Protein AF-A0A562R9Q9-F1 (afdb_monomer_lite)

Organism: NCBI:txid1036180

InterPro domains:
  IPR025906 Putative motility protein [PF14070] (6-64)

Secondary structure (DSSP, 8-state):
--HHHHHHHHHHHHHHHHHHHHHHHHHHHHHHHHHHHHHHHHHTSPP-------TTTTS------

Sequence (65 aa):
MDAMSIARLSTTIAETGTRQEVSMAVLKKAMDAQATSAAALIQALPDIPAANLPAHLGNHVNTTA

pLDDT: mean 83.16, std 11.26, range [54.31, 97.0]

Radius of gyration: 29.83 Å; chains: 1; bounding box: 58×18×83 Å

Foldseek 3Di:
DPVVVVVVVVVVVVVVVVVVVVVVVVVVVVVVVVVVVVVVVVVPDDDPPPPPDPPCPPVDDPDDD

Structure (mmCIF, N/CA/C/O backbone):
data_AF-A0A562R9Q9-F1
#
_entry.id   AF-A0A562R9Q9-F1
#
loop_
_atom_site.group_PDB
_atom_site.id
_atom_site.type_symbol
_atom_site.label_atom_id
_atom_site.label_alt_id
_atom_site.label_comp_id
_atom_site.label_asym_id
_atom_site.label_entity_id
_atom_site.label_seq_id
_atom_site.pdbx_PDB_ins_code
_atom_site.Cartn_x
_atom_site.Cartn_y
_atom_site.Cartn_z
_atom_site.occupancy
_atom_site.B_iso_or_equiv
_atom_site.auth_seq_id
_atom_site.auth_comp_id
_atom_site.auth_asym_id
_atom_site.auth_atom_id
_atom_site.pdbx_PDB_model_num
ATOM 1 N N . MET A 1 1 ? 31.385 3.449 -35.518 1.00 56.19 1 MET A N 1
ATOM 2 C CA . MET A 1 1 ? 31.011 2.498 -34.450 1.00 56.19 1 MET A CA 1
ATOM 3 C C . MET A 1 1 ? 30.522 3.307 -33.246 1.00 56.19 1 MET A C 1
ATOM 5 O O . MET A 1 1 ? 31.143 3.280 -32.201 1.00 56.19 1 MET A O 1
ATOM 9 N N . ASP A 1 2 ? 29.454 4.091 -33.432 1.00 75.62 2 ASP A N 1
ATOM 10 C CA . ASP A 1 2 ? 29.047 5.143 -32.476 1.00 75.62 2 ASP A CA 1
ATOM 11 C C . ASP A 1 2 ? 27.513 5.207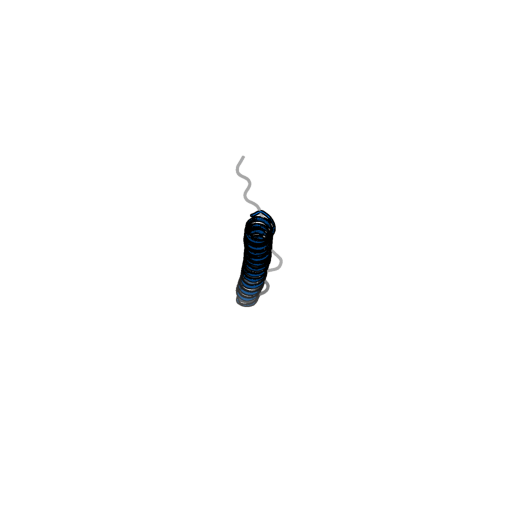 -32.355 1.00 75.62 2 ASP A C 1
ATOM 13 O O . ASP A 1 2 ? 26.955 5.036 -31.276 1.00 75.62 2 ASP A O 1
ATOM 17 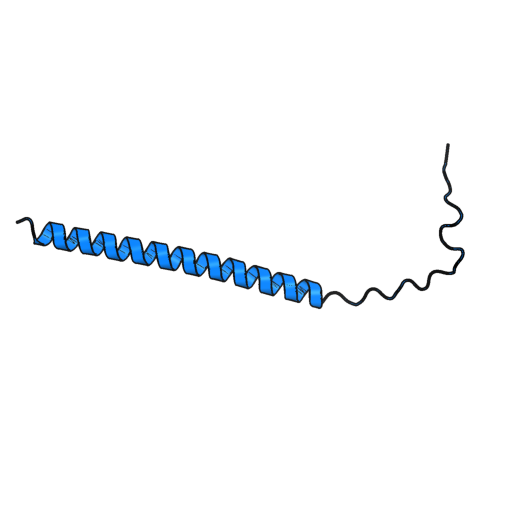N N . ALA A 1 3 ? 26.813 5.205 -33.499 1.00 79.19 3 ALA A N 1
ATOM 18 C CA . ALA A 1 3 ? 25.349 5.146 -33.562 1.00 79.19 3 ALA A CA 1
ATOM 19 C C . ALA A 1 3 ? 24.723 3.951 -32.809 1.00 79.19 3 ALA A C 1
ATOM 21 O O . ALA A 1 3 ? 23.689 4.103 -32.168 1.00 79.19 3 ALA A O 1
ATOM 22 N N . MET A 1 4 ? 25.359 2.772 -32.831 1.00 84.69 4 MET A N 1
ATOM 23 C CA . MET A 1 4 ? 24.877 1.600 -32.083 1.00 84.69 4 MET A CA 1
ATOM 24 C C . MET A 1 4 ? 25.078 1.740 -30.565 1.00 84.69 4 MET A C 1
ATOM 26 O O . MET A 1 4 ? 24.269 1.222 -29.799 1.00 84.69 4 MET A O 1
ATOM 30 N N . SER A 1 5 ? 26.128 2.439 -30.119 1.00 84.56 5 SER A N 1
ATOM 31 C CA . SER A 1 5 ? 26.341 2.732 -28.694 1.00 84.56 5 SER A CA 1
ATOM 32 C C . SER A 1 5 ? 25.363 3.789 -28.197 1.00 84.56 5 SER A C 1
ATOM 34 O O . SER A 1 5 ? 24.779 3.610 -27.131 1.00 84.56 5 SER A O 1
ATOM 36 N N . ILE A 1 6 ? 25.116 4.838 -28.990 1.00 85.88 6 ILE A N 1
ATOM 37 C CA . ILE A 1 6 ? 24.103 5.855 -28.683 1.00 85.88 6 ILE A CA 1
ATOM 38 C C . ILE A 1 6 ? 22.713 5.216 -28.629 1.00 85.88 6 ILE A C 1
ATOM 40 O O . ILE A 1 6 ? 22.004 5.420 -27.653 1.00 85.88 6 ILE A O 1
ATOM 44 N N . ALA A 1 7 ? 22.346 4.372 -29.600 1.00 85.56 7 ALA A N 1
ATOM 45 C CA . ALA A 1 7 ? 21.053 3.685 -29.601 1.00 85.56 7 ALA A CA 1
ATOM 46 C C . ALA A 1 7 ? 20.848 2.817 -28.346 1.00 85.56 7 ALA A C 1
ATOM 48 O O . ALA A 1 7 ? 19.784 2.856 -27.729 1.00 85.56 7 ALA A O 1
ATOM 49 N N . ARG A 1 8 ? 21.882 2.078 -27.918 1.00 86.75 8 ARG A N 1
ATOM 50 C CA . ARG A 1 8 ? 21.846 1.298 -26.669 1.00 86.75 8 ARG A CA 1
ATOM 51 C C . ARG A 1 8 ? 21.716 2.195 -25.440 1.00 86.75 8 ARG A C 1
ATOM 53 O O . ARG A 1 8 ? 20.930 1.883 -24.554 1.00 86.75 8 ARG A O 1
ATOM 60 N N . LEU A 1 9 ? 22.440 3.312 -25.390 1.00 88.88 9 LEU A N 1
ATOM 61 C CA . LEU A 1 9 ? 22.334 4.276 -24.294 1.00 88.88 9 LEU A CA 1
ATOM 62 C C . LEU A 1 9 ? 20.930 4.888 -24.217 1.00 88.88 9 LEU A C 1
ATOM 64 O O . LEU A 1 9 ? 20.343 4.926 -23.139 1.00 88.88 9 LEU A O 1
ATOM 68 N N . SER A 1 10 ? 20.372 5.318 -25.349 1.00 85.31 10 SER A N 1
ATOM 69 C CA . SER A 1 10 ? 19.008 5.843 -25.434 1.00 85.31 10 SER A CA 1
ATOM 70 C C . SER A 1 10 ? 17.979 4.822 -24.948 1.00 85.31 10 SER A C 1
ATOM 72 O O . SER A 1 10 ? 17.082 5.189 -24.192 1.00 85.31 10 SER A O 1
ATOM 74 N N . THR A 1 11 ? 18.142 3.540 -25.301 1.00 89.25 11 THR A N 1
ATOM 75 C CA . THR A 1 11 ? 17.291 2.451 -24.790 1.00 89.25 11 THR A CA 1
ATOM 76 C C . THR A 1 11 ? 17.401 2.322 -23.271 1.00 89.25 11 THR A C 1
ATOM 78 O O . THR A 1 11 ? 16.383 2.283 -22.585 1.00 89.25 11 THR A O 1
ATOM 81 N N . THR A 1 12 ? 18.618 2.338 -22.723 1.00 90.06 12 THR A N 1
ATOM 82 C CA . THR A 1 12 ? 18.846 2.225 -21.276 1.00 90.06 12 THR A CA 1
ATOM 83 C C . THR A 1 12 ? 18.236 3.402 -20.515 1.00 90.06 12 THR A C 1
ATOM 85 O O . THR A 1 12 ? 17.660 3.213 -19.442 1.00 90.06 12 THR A O 1
ATOM 88 N N . ILE A 1 13 ? 18.330 4.619 -21.060 1.00 91.00 13 ILE A N 1
ATOM 89 C CA . ILE A 1 13 ? 17.723 5.818 -20.468 1.00 91.00 13 ILE A CA 1
ATOM 90 C C . ILE A 1 13 ? 16.198 5.711 -20.492 1.00 91.00 13 ILE A C 1
ATOM 92 O O . ILE A 1 13 ? 15.568 5.942 -19.461 1.00 91.00 13 ILE A O 1
ATOM 96 N N . ALA A 1 14 ? 15.610 5.318 -21.625 1.00 88.56 14 ALA A N 1
ATOM 97 C CA . ALA A 1 14 ? 14.166 5.145 -21.751 1.00 88.56 14 ALA A CA 1
ATOM 98 C C . ALA A 1 14 ? 13.635 4.099 -20.757 1.00 88.56 14 ALA A C 1
ATOM 100 O O . ALA A 1 14 ? 12.708 4.382 -20.002 1.00 88.56 14 ALA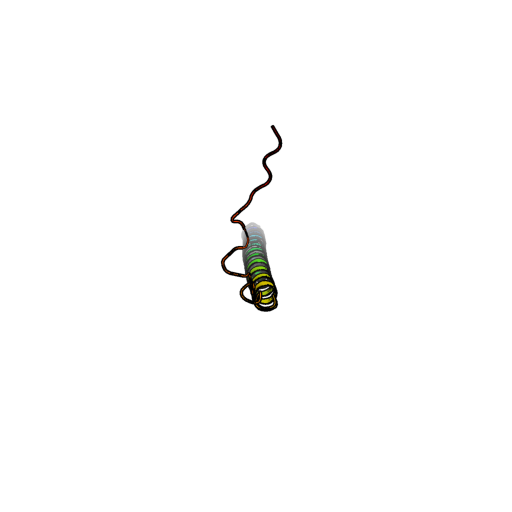 A O 1
ATOM 101 N N . GLU A 1 15 ? 14.281 2.933 -20.670 1.00 88.81 15 GLU A N 1
ATOM 102 C CA . GLU A 1 15 ? 13.921 1.899 -19.696 1.00 88.81 15 GLU A CA 1
ATOM 103 C C . GLU A 1 15 ? 14.050 2.389 -18.249 1.00 88.81 15 GLU A C 1
ATOM 105 O O . GLU A 1 15 ? 13.206 2.083 -17.405 1.00 88.81 15 GLU A O 1
ATOM 110 N N . THR A 1 16 ? 15.097 3.158 -17.949 1.00 89.56 16 THR A N 1
ATOM 111 C CA . THR A 1 16 ? 15.310 3.724 -16.613 1.00 89.56 16 THR A CA 1
ATOM 112 C C . THR A 1 16 ? 14.211 4.726 -16.259 1.00 89.56 16 THR A C 1
ATOM 114 O O . THR A 1 16 ? 13.671 4.657 -15.155 1.00 89.56 16 THR A O 1
ATOM 117 N N . GLY A 1 17 ? 13.835 5.604 -17.195 1.00 88.25 17 GLY A N 1
ATOM 118 C CA . GLY A 1 17 ? 12.733 6.553 -17.027 1.00 88.25 17 GLY A CA 1
ATOM 119 C C . GLY A 1 17 ? 11.408 5.842 -16.756 1.00 88.25 17 GLY A C 1
ATOM 120 O O . GLY A 1 17 ? 10.759 6.113 -15.749 1.00 88.25 17 GLY A O 1
ATOM 121 N N . THR A 1 18 ? 11.065 4.839 -17.569 1.00 92.12 18 THR A N 1
ATOM 122 C CA . THR A 1 18 ? 9.844 4.045 -17.368 1.00 92.12 18 THR A CA 1
ATOM 123 C C . THR A 1 18 ? 9.829 3.344 -16.007 1.00 92.12 18 THR A C 1
ATOM 125 O O . THR A 1 18 ? 8.812 3.364 -15.314 1.00 92.12 18 THR A O 1
ATOM 128 N N . ARG A 1 19 ? 10.948 2.752 -15.563 1.00 91.38 19 ARG A N 1
ATOM 129 C CA . ARG A 1 19 ? 11.022 2.115 -14.232 1.00 91.38 19 ARG A CA 1
ATOM 130 C C . ARG A 1 19 ? 10.800 3.116 -13.098 1.00 91.38 19 ARG A C 1
ATOM 132 O O . ARG A 1 19 ? 10.139 2.772 -12.117 1.00 91.38 19 ARG A O 1
ATOM 139 N N . GLN A 1 20 ? 11.333 4.331 -13.213 1.00 91.56 20 GLN A N 1
ATOM 140 C CA . GLN A 1 20 ? 11.125 5.382 -12.213 1.00 91.56 20 GLN A CA 1
ATOM 141 C C . GLN A 1 20 ? 9.660 5.828 -12.161 1.00 91.56 20 GLN A C 1
ATOM 143 O O . GLN A 1 20 ? 9.085 5.892 -11.074 1.00 91.56 20 GLN A O 1
ATOM 148 N N . GLU A 1 21 ? 9.033 6.058 -13.317 1.00 93.12 21 GLU A N 1
ATOM 149 C CA . GLU A 1 21 ? 7.617 6.434 -13.402 1.00 93.12 21 GLU A CA 1
ATOM 150 C C . GLU A 1 21 ? 6.705 5.364 -12.800 1.00 93.12 21 GLU A C 1
ATOM 152 O O . GLU A 1 21 ? 5.840 5.679 -11.980 1.00 93.12 21 GLU A O 1
ATOM 157 N N . VAL A 1 22 ? 6.937 4.092 -13.138 1.00 95.50 22 VAL A N 1
ATOM 158 C CA . VAL A 1 22 ? 6.193 2.961 -12.567 1.00 95.50 22 VAL A CA 1
ATOM 159 C C . VAL A 1 22 ? 6.398 2.884 -11.056 1.00 95.50 22 VAL A C 1
ATOM 161 O O . VAL A 1 22 ? 5.426 2.726 -10.321 1.00 95.50 22 VAL A O 1
ATOM 164 N N . SER A 1 23 ? 7.629 3.051 -10.568 1.00 93.38 23 SER A N 1
ATOM 165 C CA . SER A 1 23 ? 7.915 3.018 -9.127 1.00 93.38 23 SER A CA 1
ATOM 166 C C . SER A 1 23 ? 7.177 4.134 -8.381 1.00 93.38 23 SER A C 1
ATOM 168 O O . SER A 1 23 ? 6.573 3.888 -7.337 1.00 93.38 23 SER A O 1
ATOM 170 N N . MET A 1 24 ? 7.150 5.349 -8.940 1.00 96.25 24 MET A N 1
ATOM 171 C CA . MET A 1 24 ? 6.358 6.455 -8.394 1.00 96.25 24 MET A CA 1
ATOM 172 C C . MET A 1 24 ? 4.854 6.184 -8.454 1.00 96.25 24 MET A C 1
ATOM 174 O O . MET A 1 24 ? 4.143 6.510 -7.504 1.00 96.25 24 MET A O 1
ATOM 178 N N . ALA A 1 25 ? 4.351 5.618 -9.551 1.00 95.88 25 ALA A N 1
ATOM 179 C CA . ALA A 1 25 ? 2.937 5.294 -9.700 1.00 95.88 25 ALA A CA 1
ATOM 180 C C . ALA A 1 25 ? 2.492 4.235 -8.681 1.00 95.88 25 ALA A C 1
ATOM 182 O O . ALA A 1 25 ? 1.452 4.394 -8.042 1.00 95.88 25 ALA A O 1
ATOM 183 N N . VAL A 1 26 ? 3.304 3.196 -8.467 1.00 97.00 26 VAL A N 1
ATOM 184 C CA . VAL A 1 26 ? 3.064 2.168 -7.446 1.00 97.00 26 VAL A CA 1
ATOM 185 C C . VAL A 1 26 ? 3.113 2.770 -6.044 1.00 97.00 26 VAL A C 1
ATOM 187 O O . VAL A 1 26 ? 2.221 2.497 -5.245 1.00 97.00 26 VAL A O 1
ATOM 190 N N . LEU A 1 27 ? 4.091 3.634 -5.748 1.00 96.31 27 LEU A N 1
ATOM 191 C CA . LEU A 1 27 ? 4.164 4.328 -4.460 1.00 96.31 27 LEU A CA 1
ATOM 192 C C . LEU A 1 27 ? 2.912 5.180 -4.202 1.00 96.31 27 LEU A C 1
ATOM 194 O O . LEU A 1 27 ? 2.320 5.086 -3.130 1.00 96.31 27 LEU A O 1
ATOM 198 N N . LYS A 1 28 ? 2.472 5.970 -5.190 1.00 95.81 28 LYS A N 1
ATOM 199 C CA . LYS A 1 28 ? 1.221 6.741 -5.101 1.00 95.81 28 LYS A CA 1
ATOM 200 C C . LYS A 1 28 ? 0.028 5.830 -4.847 1.00 95.81 28 LYS A C 1
ATOM 202 O O . LYS A 1 28 ? -0.726 6.065 -3.911 1.00 95.81 28 LYS A O 1
ATOM 207 N N . LYS A 1 29 ? -0.086 4.736 -5.602 1.00 94.81 29 LYS A N 1
ATOM 208 C CA . LYS A 1 29 ? -1.170 3.770 -5.420 1.00 94.81 29 LYS A CA 1
ATOM 209 C C . LYS A 1 29 ? -1.160 3.138 -4.026 1.00 94.81 29 LYS A C 1
ATOM 211 O O . LYS A 1 29 ? -2.230 2.919 -3.463 1.00 94.81 29 LYS A O 1
ATOM 216 N N . ALA A 1 30 ? 0.017 2.847 -3.475 1.00 94.62 30 ALA A N 1
ATOM 217 C CA . ALA A 1 30 ? 0.159 2.326 -2.121 1.00 94.62 30 ALA A CA 1
ATOM 218 C C . ALA A 1 30 ? -0.309 3.349 -1.072 1.00 94.62 30 ALA A C 1
ATOM 220 O O . ALA A 1 30 ? -1.061 2.982 -0.171 1.00 94.62 30 ALA A O 1
ATOM 221 N N . MET A 1 31 ? 0.056 4.627 -1.229 1.00 94.88 31 MET A N 1
ATOM 222 C CA . MET A 1 31 ? -0.438 5.707 -0.363 1.00 94.88 31 MET A CA 1
ATOM 223 C C . MET A 1 31 ? -1.964 5.856 -0.450 1.00 94.88 31 MET A C 1
ATOM 225 O O . MET A 1 31 ? -2.632 5.909 0.581 1.00 94.88 31 MET A O 1
ATOM 229 N N . ASP A 1 32 ? -2.535 5.843 -1.657 1.00 95.31 32 ASP A N 1
ATOM 230 C CA . ASP A 1 32 ? -3.988 5.938 -1.856 1.00 95.31 32 ASP A CA 1
ATOM 231 C C . ASP A 1 32 ? -4.732 4.744 -1.231 1.00 95.31 32 ASP A C 1
ATOM 233 O O . ASP A 1 32 ? -5.787 4.896 -0.605 1.00 95.31 32 ASP A O 1
ATOM 237 N N . ALA A 1 33 ? -4.176 3.537 -1.371 1.00 94.38 33 ALA A N 1
ATOM 238 C CA . ALA A 1 33 ? -4.726 2.328 -0.765 1.00 94.38 33 ALA A CA 1
ATOM 239 C C . ALA A 1 33 ? -4.666 2.384 0.769 1.00 94.38 33 ALA A C 1
ATOM 241 O O . ALA A 1 33 ? -5.628 1.998 1.438 1.00 94.38 33 ALA A O 1
ATOM 242 N N . GLN A 1 34 ? -3.572 2.902 1.332 1.00 92.12 34 GLN A N 1
ATOM 243 C CA . GLN A 1 34 ? -3.432 3.106 2.770 1.00 92.12 34 GLN A CA 1
ATOM 244 C C . GLN A 1 34 ? -4.452 4.122 3.293 1.00 92.12 34 GLN A C 1
ATOM 246 O O . GLN A 1 34 ? -5.113 3.850 4.293 1.00 92.12 34 GLN A O 1
ATOM 251 N N . ALA A 1 35 ? -4.634 5.251 2.602 1.00 92.25 35 ALA A N 1
ATOM 252 C CA . ALA A 1 35 ? -5.622 6.264 2.968 1.00 92.25 35 ALA A CA 1
ATOM 253 C C . ALA A 1 35 ? -7.053 5.703 2.942 1.00 92.25 35 ALA A C 1
ATOM 255 O O . ALA A 1 35 ? -7.815 5.896 3.888 1.00 92.25 35 ALA A O 1
ATOM 256 N N . THR A 1 36 ? -7.394 4.941 1.900 1.00 92.94 36 THR A N 1
ATOM 257 C CA . THR A 1 36 ? -8.699 4.270 1.786 1.00 92.94 36 THR A CA 1
ATOM 258 C C . THR A 1 36 ? -8.912 3.270 2.923 1.00 92.94 36 THR A C 1
ATOM 260 O O . THR A 1 36 ? -9.974 3.243 3.541 1.00 92.94 36 THR A O 1
ATOM 263 N N . SER A 1 37 ? -7.886 2.477 3.240 1.00 90.81 37 SER A N 1
ATOM 264 C CA . SER A 1 37 ? -7.941 1.497 4.329 1.00 90.81 37 SER A CA 1
ATOM 265 C C . SER A 1 37 ? -8.115 2.182 5.687 1.00 90.81 37 SER A C 1
ATOM 267 O O . SER A 1 37 ? -8.950 1.765 6.485 1.00 9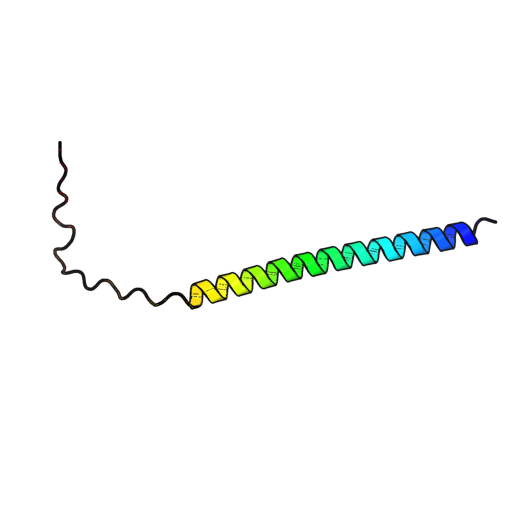0.81 37 SER A O 1
ATOM 269 N N . ALA A 1 38 ? -7.387 3.273 5.935 1.00 88.94 38 ALA A N 1
ATOM 270 C CA . ALA A 1 38 ? -7.530 4.070 7.149 1.00 88.94 38 ALA A CA 1
ATOM 271 C C . ALA A 1 38 ? -8.937 4.680 7.271 1.00 88.94 38 ALA A C 1
ATOM 273 O O . ALA A 1 38 ? -9.550 4.602 8.333 1.00 88.94 38 ALA A O 1
ATOM 274 N N . ALA A 1 39 ? -9.490 5.222 6.182 1.00 91.19 39 ALA A N 1
ATOM 275 C CA . ALA A 1 39 ? -10.847 5.766 6.169 1.00 91.19 39 ALA A CA 1
ATOM 276 C C . ALA A 1 39 ? -11.916 4.694 6.438 1.00 91.19 39 ALA A C 1
ATOM 278 O O . ALA A 1 39 ? -12.902 4.972 7.120 1.00 91.19 39 ALA A O 1
ATOM 279 N N . ALA A 1 40 ? -11.725 3.471 5.935 1.00 90.62 40 ALA A N 1
ATOM 280 C CA . ALA A 1 40 ? -12.616 2.349 6.218 1.00 90.62 40 ALA A CA 1
ATOM 281 C C . ALA A 1 40 ? -12.576 1.946 7.702 1.00 90.62 40 ALA A C 1
ATOM 283 O O . ALA A 1 40 ? -13.623 1.697 8.293 1.00 90.62 40 ALA A O 1
ATOM 284 N N . LEU A 1 41 ? -11.392 1.940 8.326 1.00 89.19 41 LEU A N 1
ATOM 285 C CA . LEU A 1 41 ? -11.251 1.659 9.759 1.00 89.19 41 LEU A CA 1
ATOM 286 C C . LEU A 1 41 ? -11.943 2.714 10.631 1.00 89.19 41 LEU A C 1
ATOM 288 O O . LEU A 1 41 ? -12.586 2.357 11.612 1.00 89.19 41 LEU A O 1
ATOM 292 N N . ILE A 1 42 ? -11.848 3.996 10.263 1.00 86.94 42 ILE A N 1
ATOM 293 C CA . ILE A 1 42 ? -12.546 5.079 10.974 1.00 86.94 42 ILE A CA 1
ATOM 294 C C . ILE A 1 42 ? -14.064 4.914 10.856 1.00 86.94 42 ILE A C 1
ATOM 296 O O . ILE A 1 42 ? -14.771 5.072 11.843 1.00 86.94 42 ILE A O 1
ATOM 300 N N . GLN A 1 43 ? -14.574 4.561 9.675 1.00 86.56 43 GLN A N 1
ATOM 301 C CA . GLN A 1 43 ? -16.010 4.326 9.479 1.00 86.56 43 GLN A CA 1
ATOM 302 C C . GLN A 1 43 ? -16.523 3.067 10.185 1.00 86.56 43 GLN A C 1
ATOM 304 O O . GLN A 1 43 ? -17.701 2.987 10.509 1.00 86.56 43 GLN A O 1
ATOM 309 N N . ALA A 1 44 ? -15.655 2.080 10.414 1.00 87.38 44 ALA A N 1
ATOM 310 C CA . ALA A 1 44 ? -15.999 0.868 11.149 1.00 87.38 44 ALA A CA 1
ATOM 311 C C . ALA A 1 44 ? -16.044 1.081 12.670 1.00 87.38 44 ALA A C 1
ATOM 313 O O . ALA A 1 44 ? -16.451 0.172 13.398 1.00 87.38 44 ALA A O 1
ATOM 314 N N . LEU A 1 45 ? -15.605 2.244 13.163 1.00 82.44 45 LEU A N 1
ATOM 315 C CA . LEU A 1 45 ? -15.703 2.558 14.576 1.00 82.44 45 LEU A CA 1
ATOM 316 C C . LEU A 1 45 ? -17.190 2.678 14.948 1.00 82.44 45 LEU A C 1
ATOM 318 O O . LEU A 1 45 ? -17.924 3.401 14.274 1.00 82.44 45 LEU A O 1
ATOM 322 N N . PRO A 1 46 ? -17.657 1.968 15.987 1.00 80.25 46 PRO A N 1
ATOM 323 C CA . PRO A 1 46 ? -19.041 2.081 16.420 1.00 80.25 46 PRO A CA 1
ATOM 324 C C . PRO A 1 46 ? -19.328 3.515 16.869 1.00 80.25 46 PRO A C 1
ATOM 326 O O . PRO A 1 46 ? -18.481 4.144 17.511 1.00 80.25 46 PRO A O 1
ATOM 329 N N . ASP A 1 47 ? -20.534 4.008 16.575 1.00 74.12 47 ASP A N 1
ATOM 330 C CA . ASP A 1 47 ? -21.016 5.264 17.140 1.00 74.12 47 ASP A CA 1
ATOM 331 C C . ASP A 1 47 ? -20.886 5.192 18.661 1.00 74.12 47 ASP A C 1
ATOM 333 O O . ASP A 1 47 ? -21.436 4.295 19.308 1.00 74.12 47 ASP A O 1
ATOM 337 N N . ILE A 1 48 ? -20.122 6.122 1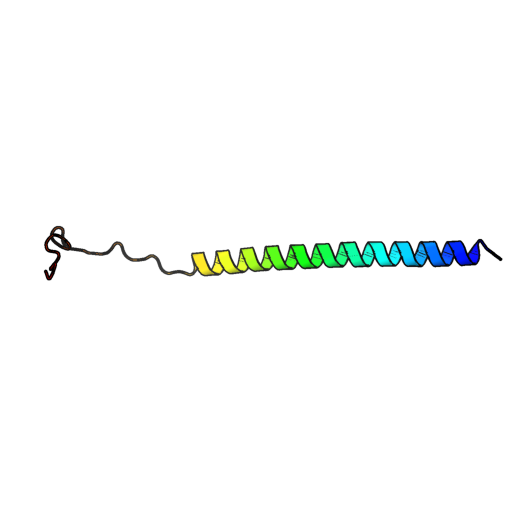9.238 1.00 69.69 48 ILE A N 1
ATOM 338 C CA . ILE A 1 48 ? -20.013 6.232 20.688 1.00 69.69 48 ILE A CA 1
ATOM 339 C C . ILE A 1 48 ? -21.397 6.684 21.148 1.00 69.69 48 ILE A C 1
ATOM 341 O O . ILE A 1 48 ? -21.795 7.802 20.802 1.00 69.69 48 ILE A O 1
ATOM 345 N N . PRO A 1 49 ? -22.162 5.852 21.881 1.00 70.44 49 PRO A N 1
ATOM 346 C CA . PRO A 1 49 ? -23.456 6.283 22.370 1.00 70.44 49 PRO A CA 1
ATOM 347 C C . PRO A 1 49 ? -23.223 7.559 23.168 1.00 70.44 49 PRO A C 1
ATOM 349 O O . PRO A 1 49 ? -22.343 7.583 24.036 1.00 70.44 49 PRO A O 1
ATOM 352 N N . ALA A 1 50 ? -23.967 8.621 22.834 1.00 65.31 50 ALA A N 1
ATOM 353 C CA . ALA A 1 50 ? -23.950 9.860 23.596 1.00 65.31 50 ALA A CA 1
ATOM 354 C C . ALA A 1 50 ? -24.076 9.463 25.061 1.00 65.31 50 ALA A C 1
ATOM 356 O O . ALA A 1 50 ? -25.054 8.817 25.450 1.00 65.31 50 ALA A O 1
ATOM 357 N N . ALA A 1 51 ? -23.006 9.707 25.815 1.00 65.12 51 ALA A N 1
ATOM 358 C CA . ALA A 1 51 ? -22.869 9.141 27.134 1.00 65.12 51 ALA A CA 1
ATOM 359 C C . ALA A 1 51 ? -24.111 9.565 27.926 1.00 65.12 51 ALA A C 1
ATOM 361 O O . ALA A 1 51 ? -24.389 10.760 28.041 1.00 65.12 51 ALA A O 1
ATOM 362 N N . ASN A 1 52 ? -24.899 8.586 28.386 1.00 65.25 52 ASN A N 1
ATOM 363 C CA . ASN A 1 52 ? -26.143 8.800 29.128 1.00 65.25 52 ASN A CA 1
ATOM 364 C C . ASN A 1 52 ? -25.799 9.267 30.550 1.00 65.25 52 ASN A C 1
ATOM 366 O O . ASN A 1 52 ? -26.091 8.600 31.542 1.00 65.25 52 ASN A O 1
ATOM 370 N N . LEU A 1 53 ? -25.048 10.363 30.626 1.00 67.56 53 LEU A N 1
ATOM 371 C CA . LEU A 1 53 ? -24.490 10.905 31.841 1.00 67.56 53 LEU A CA 1
ATOM 372 C C . LEU A 1 53 ? -25.585 11.756 32.479 1.00 67.56 53 LEU A C 1
ATOM 374 O O . LEU A 1 53 ? -26.106 12.674 31.838 1.00 67.56 53 LEU A O 1
ATOM 378 N N . PRO A 1 54 ? -25.962 11.459 33.730 1.00 73.94 54 PRO A N 1
ATOM 379 C CA . PRO A 1 54 ? -26.874 12.304 34.477 1.00 73.94 54 PRO A CA 1
ATOM 380 C C . PRO A 1 54 ? -26.347 13.741 34.518 1.00 73.94 54 PRO A C 1
ATOM 382 O O . PRO A 1 54 ? -25.140 13.951 34.635 1.00 73.94 54 PRO A O 1
ATOM 385 N N . ALA A 1 55 ? -27.244 14.730 34.508 1.00 73.56 55 ALA A N 1
ATOM 386 C CA . ALA A 1 55 ? -26.896 16.159 34.485 1.00 73.56 55 ALA A CA 1
ATOM 387 C C . ALA A 1 55 ? -25.982 16.632 35.641 1.00 73.56 55 ALA A C 1
ATOM 389 O O . ALA A 1 55 ? -25.504 17.761 35.633 1.00 73.56 55 ALA A O 1
ATOM 390 N N . HIS A 1 56 ? -25.758 15.787 36.650 1.00 73.31 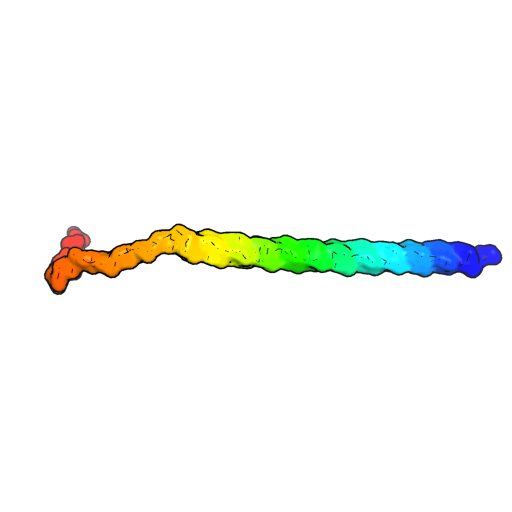56 HIS A N 1
ATOM 391 C CA . HIS A 1 56 ? -24.928 16.063 37.818 1.00 73.31 56 HIS A CA 1
ATOM 392 C C . HIS A 1 56 ? -23.564 15.345 37.819 1.00 73.31 56 HIS A C 1
ATOM 394 O O . HIS A 1 56 ? -22.816 15.468 38.792 1.00 73.31 56 HIS A O 1
ATOM 400 N N . LEU A 1 57 ? -23.216 14.589 36.772 1.00 70.56 57 LEU A N 1
ATOM 401 C CA . LEU A 1 57 ? -21.922 13.912 36.689 1.00 70.56 57 LEU A CA 1
ATOM 402 C C . LEU A 1 57 ? -20.802 14.911 36.346 1.00 70.56 57 LEU A C 1
ATOM 404 O O . LEU A 1 57 ? -20.931 15.693 35.412 1.00 70.56 57 LEU A O 1
ATOM 408 N N . GLY A 1 58 ? -19.694 14.876 37.092 1.00 68.19 58 GLY A N 1
ATOM 409 C CA . GLY A 1 58 ? -18.560 15.799 36.918 1.00 68.19 58 GLY A CA 1
ATOM 410 C C . GLY A 1 58 ? -18.597 17.046 37.812 1.00 68.19 58 GLY A C 1
ATOM 411 O O . GLY A 1 58 ? -17.622 17.787 37.854 1.00 68.19 58 GLY A O 1
ATOM 412 N N . ASN A 1 59 ? -19.667 17.248 38.591 1.00 70.12 59 ASN A N 1
ATOM 413 C CA . ASN A 1 59 ? -19.808 18.407 39.484 1.00 70.12 59 ASN A CA 1
ATOM 414 C C . ASN A 1 59 ? -18.965 18.332 40.768 1.00 70.12 59 ASN A C 1
ATOM 416 O O . ASN A 1 59 ? -18.887 19.316 41.498 1.00 70.12 59 ASN A O 1
ATOM 420 N N . HIS A 1 60 ? -18.383 17.178 41.095 1.00 70.00 60 HIS A N 1
ATOM 421 C CA . HIS A 1 60 ? -17.466 17.021 42.226 1.00 70.00 60 HIS A CA 1
ATOM 422 C C . HIS A 1 60 ? -16.191 16.341 41.740 1.00 70.00 60 HIS A C 1
ATOM 424 O O . HIS A 1 60 ? -16.190 15.150 41.429 1.00 70.00 60 HIS A O 1
ATOM 430 N N . VAL A 1 61 ? -15.107 17.111 41.677 1.00 71.81 61 VAL A N 1
ATOM 431 C CA . VAL A 1 61 ? -13.763 16.592 41.426 1.00 71.81 61 VAL A CA 1
ATOM 432 C C . VAL A 1 61 ? -13.077 16.481 42.783 1.00 71.81 61 VAL A C 1
ATOM 434 O O . VAL A 1 61 ? -12.892 17.488 43.463 1.00 71.81 61 VAL A O 1
ATOM 437 N N . ASN A 1 62 ? -12.732 15.266 43.210 1.00 67.94 62 ASN A N 1
ATOM 438 C CA . ASN A 1 62 ? -11.969 15.072 44.443 1.00 67.94 62 ASN A CA 1
ATOM 439 C C . ASN A 1 62 ? -10.517 15.497 44.191 1.00 67.94 62 ASN A C 1
ATOM 441 O O . ASN A 1 62 ? -9.720 14.717 43.676 1.00 67.94 62 ASN A O 1
ATOM 445 N N . THR A 1 63 ? -10.181 16.745 44.518 1.00 68.94 63 THR A N 1
ATOM 446 C CA . THR A 1 63 ? -8.798 17.229 44.503 1.00 68.94 63 THR A CA 1
ATOM 447 C C . THR A 1 63 ? -8.164 16.902 45.854 1.00 68.94 63 THR A C 1
ATOM 449 O O . THR A 1 63 ? -8.549 17.480 46.869 1.00 68.94 63 THR A O 1
ATOM 452 N N . THR A 1 64 ? -7.225 15.960 45.902 1.00 63.28 64 THR A N 1
ATOM 453 C CA . THR A 1 64 ? -6.388 15.745 47.094 1.00 63.28 64 THR A CA 1
ATOM 454 C C . THR A 1 64 ? -5.301 16.822 47.138 1.00 63.28 64 THR A C 1
ATOM 456 O O . THR A 1 64 ? -4.613 17.002 46.131 1.00 63.28 64 THR A O 1
ATOM 459 N N . ALA A 1 65 ? -5.174 17.532 48.264 1.00 54.31 65 ALA A N 1
ATOM 460 C CA . ALA A 1 65 ? -4.111 18.508 48.539 1.00 54.31 65 ALA A CA 1
ATOM 461 C C . ALA A 1 65 ? -2.928 17.864 49.273 1.00 54.31 65 ALA A C 1
ATOM 463 O O . ALA A 1 65 ? -3.181 16.912 50.049 1.00 54.31 65 ALA A O 1
#